Protein AF-A0A950WT03-F1 (afdb_monomer_lite)

Secondary structure (DSSP, 8-state):
-PPPP-HHHHHHHTT----HHHHHHHHHHHHSTT--HHHHHHHHHHHHS---

Foldseek 3Di:
DDDPPPQQVVCVVVVHDPDLLSVQLVVLCVVDPPDDPVSSCVSSCVVPNDDD

pLDDT: mean 91.24, std 11.13, range [41.12, 97.88]

Sequence (52 aa):
MEVPVDNDVLLRQHGLQVTAQRLAVLRAVSDRSHSTADDIDRAVRAEIGAIS

Radius of gyration: 11.47 Å; chains: 1; bounding box: 22×29×26 Å

Structure (mmCIF, N/CA/C/O backbone):
data_AF-A0A950WT03-F1
#
_entry.id   AF-A0A950WT03-F1
#
loop_
_atom_site.group_PDB
_atom_site.id
_atom_site.type_symbol
_atom_site.label_atom_id
_atom_site.label_alt_id
_atom_site.label_comp_id
_atom_site.label_asym_id
_atom_site.label_entity_id
_atom_site.label_seq_id
_atom_site.pdbx_PDB_ins_code
_atom_site.Cartn_x
_atom_site.Cartn_y
_atom_site.Cartn_z
_atom_site.occupancy
_atom_site.B_iso_or_equiv
_atom_site.auth_seq_id
_atom_site.auth_comp_id
_atom_site.auth_asym_id
_atom_site.auth_atom_id
_atom_site.pdbx_PDB_model_num
ATOM 1 N N . MET A 1 1 ? -4.960 -18.515 -15.109 1.00 41.12 1 MET A N 1
ATOM 2 C CA . MET A 1 1 ? -5.954 -17.462 -14.831 1.00 41.12 1 MET A CA 1
ATOM 3 C C . MET A 1 1 ? -5.592 -16.936 -13.461 1.00 41.12 1 MET A C 1
ATOM 5 O O . MET A 1 1 ? -5.767 -17.663 -12.494 1.00 41.12 1 MET A O 1
ATOM 9 N N . GLU A 1 2 ? -4.906 -15.799 -13.402 1.00 56.28 2 GLU A N 1
ATOM 10 C CA . GLU A 1 2 ? -4.459 -15.233 -12.129 1.00 56.28 2 GLU A CA 1
ATOM 11 C C . GLU A 1 2 ? -5.691 -14.687 -11.410 1.00 56.28 2 GLU A C 1
ATOM 13 O O . GLU A 1 2 ? -6.427 -13.869 -11.963 1.00 56.28 2 GLU A O 1
ATOM 18 N N . VAL A 1 3 ? -5.999 -15.254 -10.245 1.00 60.69 3 VAL A N 1
ATOM 19 C CA . VAL A 1 3 ? -7.130 -14.808 -9.433 1.00 60.69 3 VAL A CA 1
ATOM 20 C C . VAL A 1 3 ? -6.743 -13.443 -8.866 1.00 60.69 3 VAL A C 1
ATOM 22 O O . VAL A 1 3 ? -5.677 -13.356 -8.253 1.00 60.69 3 VAL A O 1
ATOM 25 N N . PRO A 1 4 ? -7.555 -12.386 -9.056 1.00 68.75 4 PRO A N 1
ATOM 26 C CA . PRO A 1 4 ? -7.294 -11.104 -8.421 1.00 68.75 4 PRO A CA 1
ATOM 27 C C . PRO A 1 4 ? -7.199 -11.321 -6.911 1.00 68.75 4 PRO A C 1
ATOM 29 O O . PRO A 1 4 ? -8.133 -11.834 -6.298 1.00 68.75 4 PRO A O 1
ATOM 32 N N . VAL A 1 5 ? -6.054 -10.994 -6.315 1.00 80.69 5 VAL A N 1
ATOM 33 C CA . VAL A 1 5 ? -5.891 -11.095 -4.865 1.00 80.69 5 VAL A CA 1
ATOM 34 C C . VAL A 1 5 ? -6.689 -9.966 -4.224 1.00 80.69 5 VAL A C 1
ATOM 36 O O . VAL A 1 5 ? -6.384 -8.787 -4.423 1.00 80.69 5 VAL A O 1
ATOM 39 N N . ASP A 1 6 ? -7.690 -10.324 -3.421 1.00 91.00 6 ASP A N 1
ATOM 40 C CA . ASP A 1 6 ? -8.423 -9.378 -2.580 1.00 91.00 6 ASP A CA 1
ATOM 41 C C . ASP A 1 6 ? -7.517 -8.912 -1.430 1.00 91.00 6 ASP A C 1
ATOM 43 O O . ASP A 1 6 ? -7.499 -9.454 -0.321 1.00 91.00 6 ASP A O 1
ATOM 47 N N . ASN A 1 7 ? -6.693 -7.907 -1.731 1.00 93.69 7 ASN A N 1
ATOM 48 C CA . ASN A 1 7 ? -5.661 -7.388 -0.837 1.00 93.69 7 ASN A CA 1
ATOM 49 C C . ASN A 1 7 ? -6.224 -6.885 0.504 1.00 93.69 7 ASN A C 1
ATOM 51 O O . ASN A 1 7 ? -5.549 -6.976 1.527 1.00 93.69 7 ASN A O 1
ATOM 55 N N . ASP A 1 8 ? -7.461 -6.382 0.541 1.00 95.44 8 ASP A N 1
ATOM 56 C CA . ASP A 1 8 ? -8.113 -5.972 1.787 1.00 95.44 8 ASP A CA 1
ATOM 57 C C . ASP A 1 8 ? -8.461 -7.173 2.678 1.00 95.44 8 ASP A C 1
ATOM 59 O O . ASP A 1 8 ? -8.275 -7.109 3.896 1.00 95.44 8 ASP A O 1
ATOM 63 N N . VAL A 1 9 ? -8.917 -8.280 2.086 1.00 95.56 9 VAL A N 1
ATOM 64 C CA . VAL A 1 9 ? -9.197 -9.532 2.797 1.00 95.56 9 VAL A CA 1
ATOM 65 C C . VAL A 1 9 ? -7.907 -10.118 3.355 1.00 95.56 9 VAL A C 1
ATOM 67 O O . VAL A 1 9 ? -7.862 -10.448 4.540 1.00 95.56 9 VAL A O 1
ATOM 70 N N . LEU A 1 10 ? -6.847 -10.177 2.546 1.00 95.12 10 LEU A N 1
ATOM 71 C CA . LEU A 1 10 ? -5.551 -10.709 2.966 1.00 95.12 10 LEU A CA 1
ATOM 72 C C . LEU A 1 10 ? -4.975 -9.919 4.152 1.00 95.12 10 LEU A C 1
ATOM 74 O O . LEU A 1 10 ? -4.568 -10.500 5.158 1.00 95.12 10 LEU A O 1
ATOM 78 N N . LEU A 1 11 ? -5.018 -8.585 4.088 1.00 96.88 11 LEU A N 1
ATOM 79 C CA . LEU A 1 11 ? -4.587 -7.730 5.198 1.00 96.88 11 LEU A CA 1
ATOM 80 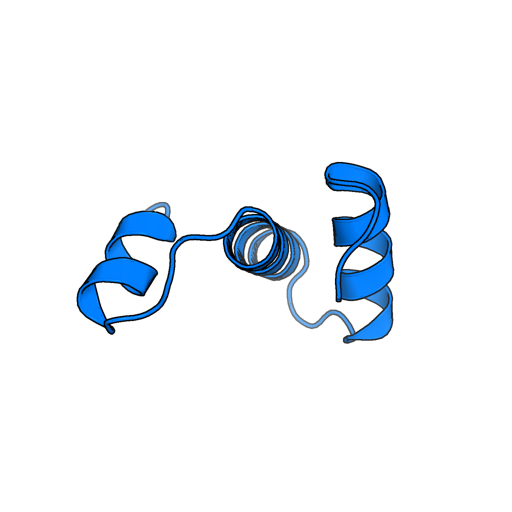C C . LEU A 1 11 ? -5.383 -8.022 6.481 1.00 96.88 11 LEU A C 1
ATOM 82 O O . LEU A 1 11 ? -4.778 -8.219 7.536 1.00 96.88 11 LEU A O 1
ATOM 86 N N . ARG A 1 12 ? -6.720 -8.114 6.401 1.00 97.31 12 ARG A N 1
ATOM 87 C CA . ARG A 1 12 ? -7.570 -8.426 7.568 1.00 97.31 12 ARG A CA 1
ATOM 88 C C . ARG A 1 12 ? -7.292 -9.812 8.141 1.00 97.31 12 ARG A C 1
ATOM 90 O O . ARG A 1 12 ? -7.214 -9.948 9.359 1.00 97.31 12 ARG A O 1
ATOM 97 N N . GLN A 1 13 ? -7.124 -10.821 7.287 1.00 97.19 13 GLN A N 1
ATOM 98 C CA . GLN A 1 13 ? -6.812 -12.195 7.699 1.00 97.19 13 GLN A CA 1
ATOM 99 C C . GLN A 1 13 ? -5.502 -12.274 8.490 1.00 97.19 13 GLN A C 1
ATOM 101 O O . GLN A 1 13 ? -5.393 -13.066 9.422 1.00 97.19 13 GLN A O 1
ATOM 106 N N . HIS A 1 14 ? -4.538 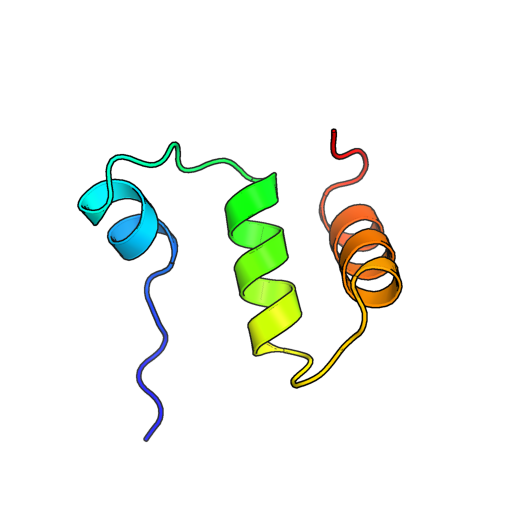-11.412 8.167 1.00 96.94 14 HIS A N 1
ATOM 107 C CA . HIS A 1 14 ? -3.266 -11.309 8.879 1.00 96.94 14 HIS A CA 1
ATOM 108 C C . HIS A 1 14 ? -3.270 -10.281 10.025 1.00 96.94 14 HIS A C 1
ATOM 110 O O . HIS A 1 14 ? -2.212 -9.966 10.566 1.00 96.94 14 HIS A O 1
ATOM 116 N N . GLY A 1 15 ? -4.435 -9.750 10.418 1.00 97.56 15 GLY A N 1
ATOM 117 C CA . GLY A 1 15 ? -4.557 -8.786 11.518 1.00 97.56 15 GLY A CA 1
ATOM 118 C C . GLY A 1 15 ? -3.942 -7.412 11.222 1.00 97.56 15 GLY A C 1
ATOM 119 O O . GLY A 1 15 ? -3.685 -6.634 12.142 1.00 97.56 15 GLY A O 1
ATOM 120 N N . LEU A 1 16 ? -3.692 -7.101 9.948 1.00 97.88 16 LEU A N 1
ATOM 121 C CA . LEU A 1 16 ? -3.123 -5.834 9.508 1.00 97.88 16 LEU A CA 1
ATOM 122 C C . LEU A 1 16 ? -4.227 -4.814 9.217 1.00 97.88 16 LEU A C 1
ATOM 124 O O . LEU A 1 16 ? -5.288 -5.126 8.678 1.00 97.88 16 LEU A O 1
ATOM 128 N N . GLN A 1 17 ? -3.948 -3.551 9.539 1.00 97.25 17 GLN A N 1
ATOM 129 C CA . GLN A 1 17 ? -4.865 -2.447 9.258 1.00 97.25 17 GLN A CA 1
ATOM 130 C C . GLN A 1 17 ? -4.988 -2.218 7.748 1.00 97.25 17 GLN A C 1
ATOM 132 O O . GLN A 1 17 ? -3.982 -1.982 7.071 1.00 97.25 17 GLN A O 1
ATOM 137 N N . VAL A 1 18 ? -6.219 -2.213 7.236 1.00 97.31 18 VAL A N 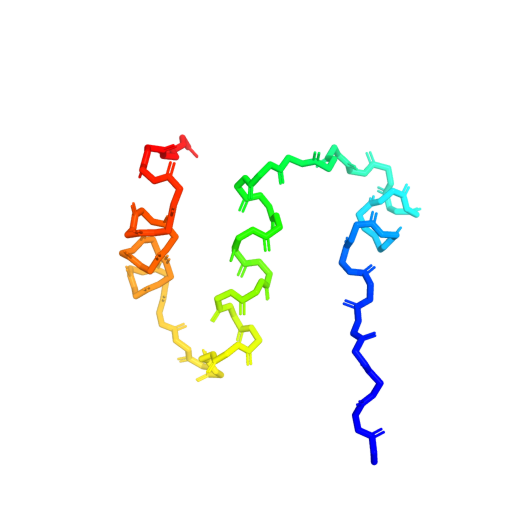1
ATOM 138 C CA . VAL A 1 18 ? -6.527 -1.932 5.827 1.00 97.31 18 VAL A CA 1
ATOM 139 C C . VAL A 1 18 ? -6.494 -0.424 5.592 1.00 97.31 18 VAL A C 1
ATOM 141 O O . VAL A 1 18 ? -7.505 0.263 5.707 1.00 97.31 18 VAL A O 1
ATOM 144 N N . THR A 1 19 ? -5.308 0.107 5.308 1.00 96.44 19 THR A N 1
ATOM 145 C CA . THR A 1 19 ? -5.110 1.531 5.010 1.00 96.44 19 THR A CA 1
ATOM 146 C C . THR A 1 19 ? -5.013 1.772 3.507 1.00 96.44 19 THR A C 1
ATOM 148 O O . THR A 1 19 ? -4.601 0.887 2.755 1.00 96.44 19 THR A O 1
ATOM 151 N N . ALA A 1 20 ? -5.325 2.999 3.072 1.00 95.12 20 ALA A N 1
ATOM 152 C CA . ALA A 1 20 ? -5.163 3.415 1.678 1.00 95.12 20 ALA A CA 1
ATOM 153 C C . ALA A 1 20 ? -3.723 3.194 1.176 1.00 95.12 20 ALA A C 1
ATOM 155 O O . ALA A 1 20 ? -3.534 2.633 0.103 1.00 95.12 20 ALA A O 1
ATOM 156 N N . GLN A 1 21 ? -2.713 3.521 1.995 1.00 96.31 21 GLN A N 1
ATOM 157 C CA . GLN A 1 21 ? -1.298 3.290 1.678 1.00 96.31 21 GLN A CA 1
ATOM 158 C C . GLN A 1 21 ? -0.979 1.812 1.429 1.00 96.31 21 GLN A C 1
ATOM 160 O O . GLN A 1 21 ? -0.349 1.494 0.427 1.00 96.31 21 GLN A O 1
ATOM 165 N N . ARG A 1 22 ? -1.419 0.889 2.297 1.00 96.25 22 ARG A N 1
ATOM 166 C CA . ARG A 1 22 ? -1.129 -0.545 2.108 1.00 96.25 22 ARG A CA 1
ATOM 167 C C . ARG A 1 22 ? -1.802 -1.103 0.858 1.00 96.25 22 ARG A C 1
ATOM 169 O O . ARG A 1 22 ? -1.188 -1.884 0.141 1.00 96.25 22 ARG A O 1
ATOM 176 N N . LEU A 1 23 ? -3.037 -0.684 0.587 1.00 96.25 23 LEU A N 1
ATOM 177 C CA . LEU A 1 23 ? -3.751 -1.100 -0.618 1.00 96.25 23 LEU A CA 1
ATOM 178 C C . LEU A 1 23 ? -3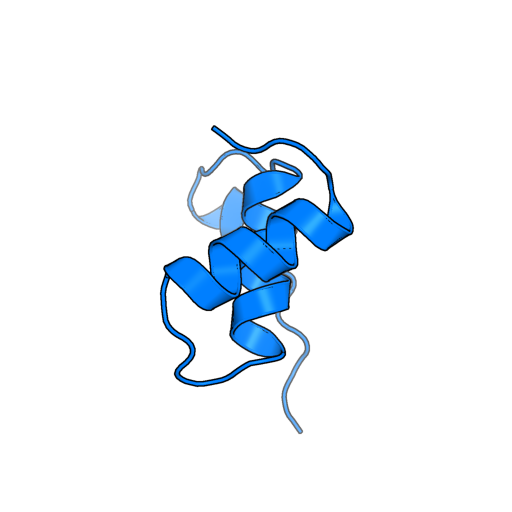.087 -0.559 -1.889 1.00 96.25 23 LEU A C 1
ATOM 180 O O . LEU A 1 23 ? -2.907 -1.321 -2.834 1.00 96.25 23 LEU A O 1
ATOM 184 N N . ALA A 1 24 ? -2.687 0.714 -1.901 1.00 95.81 24 ALA A N 1
ATOM 185 C CA . ALA A 1 24 ? -1.995 1.323 -3.035 1.00 95.81 24 ALA A CA 1
ATOM 186 C C . ALA A 1 24 ? -0.627 0.666 -3.290 1.00 95.81 24 ALA A C 1
ATOM 188 O O . ALA A 1 24 ? -0.298 0.347 -4.427 1.00 95.81 24 ALA A O 1
ATOM 189 N N . VAL A 1 25 ? 0.142 0.360 -2.236 1.00 95.31 25 VAL A N 1
ATOM 190 C CA . VAL A 1 25 ? 1.415 -0.376 -2.361 1.00 95.31 25 VAL A CA 1
ATOM 191 C C . VAL A 1 25 ? 1.204 -1.760 -2.982 1.00 95.31 25 VAL A C 1
ATOM 193 O O . VAL A 1 25 ? 1.914 -2.121 -3.917 1.00 95.31 25 VAL A O 1
ATOM 196 N N . LEU A 1 26 ? 0.225 -2.535 -2.500 1.00 94.88 26 LEU A N 1
ATOM 197 C CA . LEU A 1 26 ? -0.044 -3.879 -3.028 1.00 94.88 26 LEU A CA 1
ATOM 198 C C . LEU A 1 26 ? -0.506 -3.846 -4.495 1.00 94.88 26 LEU A C 1
ATOM 200 O O . LEU A 1 26 ? -0.091 -4.700 -5.281 1.00 94.88 26 LEU A O 1
ATOM 204 N N . ARG A 1 27 ? -1.296 -2.838 -4.889 1.00 93.06 27 ARG A N 1
ATOM 205 C CA . ARG A 1 27 ? -1.646 -2.586 -6.299 1.00 93.06 27 ARG A CA 1
ATOM 206 C C . ARG A 1 27 ? -0.405 -2.253 -7.131 1.00 93.06 27 ARG A C 1
ATOM 208 O O . ARG A 1 27 ? -0.148 -2.928 -8.119 1.00 93.06 27 ARG A O 1
ATOM 215 N N . ALA A 1 28 ? 0.415 -1.300 -6.685 1.00 94.56 28 ALA A N 1
ATOM 216 C CA . ALA A 1 28 ? 1.610 -0.864 -7.408 1.00 94.56 28 ALA A CA 1
ATOM 217 C C . ALA A 1 28 ? 2.635 -1.993 -7.626 1.00 94.56 28 ALA A C 1
ATOM 219 O O . ALA A 1 28 ? 3.241 -2.073 -8.693 1.00 94.56 28 ALA A O 1
ATOM 220 N N . VAL A 1 29 ? 2.817 -2.880 -6.641 1.00 94.31 29 VAL A N 1
ATOM 221 C CA . VAL A 1 29 ? 3.695 -4.058 -6.765 1.00 94.31 29 VAL A CA 1
ATOM 222 C C . VAL A 1 29 ? 3.124 -5.080 -7.750 1.00 94.31 29 VAL A C 1
ATOM 224 O O . VAL A 1 29 ? 3.881 -5.649 -8.535 1.00 94.31 29 VAL A O 1
ATOM 227 N N . SER A 1 30 ? 1.803 -5.283 -7.735 1.00 91.88 30 SER A N 1
ATOM 228 C CA . SER A 1 30 ? 1.126 -6.189 -8.672 1.00 91.88 30 SER A CA 1
ATOM 229 C C . SER A 1 30 ? 1.252 -5.689 -10.116 1.00 91.88 30 SER A C 1
ATOM 231 O O . SER A 1 30 ? 1.581 -6.461 -11.012 1.00 91.88 30 SER A O 1
ATOM 233 N N . ASP A 1 31 ? 1.086 -4.381 -10.330 1.00 91.75 31 ASP A N 1
ATOM 234 C CA . ASP A 1 31 ? 1.176 -3.757 -11.655 1.00 91.75 31 ASP A CA 1
ATOM 235 C C . ASP A 1 31 ? 2.617 -3.675 -12.188 1.00 91.75 31 ASP A C 1
ATOM 237 O O . ASP A 1 31 ? 2.834 -3.567 -13.397 1.00 91.75 31 ASP A O 1
ATOM 241 N N . ARG A 1 32 ? 3.621 -3.688 -11.300 1.00 90.75 32 ARG A N 1
ATOM 242 C CA . ARG A 1 32 ? 5.030 -3.485 -11.660 1.00 90.75 32 ARG A CA 1
ATOM 243 C C . ARG A 1 32 ? 5.948 -4.501 -10.987 1.00 90.75 32 ARG A C 1
ATOM 245 O O . ARG A 1 32 ? 6.704 -4.184 -10.063 1.00 90.75 32 ARG A O 1
ATOM 252 N N . SER A 1 33 ? 5.920 -5.723 -11.508 1.00 84.38 33 SER A N 1
ATOM 253 C CA . SER A 1 33 ? 6.804 -6.809 -11.069 1.00 84.38 33 SER A CA 1
ATOM 254 C C . SER A 1 33 ? 8.278 -6.373 -11.026 1.00 84.38 33 SER A C 1
ATOM 256 O O . SER A 1 33 ? 8.775 -5.750 -11.960 1.00 84.38 33 SER A O 1
ATOM 258 N N . HIS A 1 34 ? 8.976 -6.720 -9.939 1.00 90.88 34 HIS A N 1
ATOM 259 C CA . HIS A 1 34 ? 10.402 -6.426 -9.702 1.00 90.88 34 HIS A CA 1
ATOM 260 C C . HIS A 1 34 ? 10.803 -4.938 -9.652 1.00 90.88 34 HIS A C 1
ATOM 262 O O . HIS A 1 34 ? 11.975 -4.614 -9.840 1.00 90.88 34 HIS A O 1
ATOM 268 N N . SER A 1 35 ? 9.864 -4.033 -9.368 1.00 94.44 35 SER A N 1
ATOM 269 C CA . SER A 1 35 ? 10.183 -2.612 -9.171 1.00 94.44 35 SER A CA 1
ATOM 270 C C . SER A 1 35 ? 10.987 -2.347 -7.902 1.0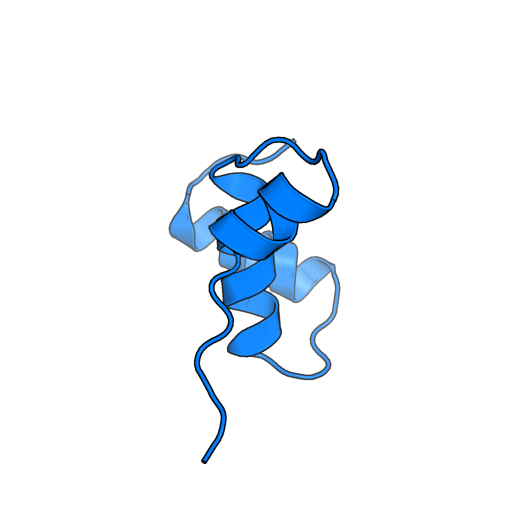0 94.44 35 SER A C 1
ATOM 272 O O . SER A 1 35 ? 10.934 -3.112 -6.935 1.00 94.44 35 SER A O 1
ATOM 274 N N . THR A 1 36 ? 11.709 -1.227 -7.892 1.00 97.06 36 THR A N 1
ATOM 275 C CA . THR A 1 36 ? 12.415 -0.761 -6.695 1.00 97.06 36 THR A CA 1
ATOM 276 C C . THR A 1 36 ? 11.451 -0.124 -5.692 1.00 97.06 36 THR A C 1
ATOM 278 O O . THR A 1 36 ? 10.336 0.268 -6.040 1.00 97.06 36 THR A O 1
ATOM 281 N N . ALA A 1 37 ? 11.883 0.017 -4.437 1.00 95.44 37 ALA A N 1
ATOM 282 C CA . ALA A 1 37 ? 11.101 0.722 -3.422 1.00 95.44 37 ALA A CA 1
ATOM 283 C C . ALA A 1 37 ? 10.815 2.183 -3.822 1.00 95.44 37 ALA A C 1
ATOM 285 O O . ALA A 1 37 ? 9.692 2.644 -3.637 1.00 95.44 37 ALA A O 1
ATOM 286 N N . ASP A 1 38 ? 11.782 2.872 -4.436 1.00 96.50 38 ASP A N 1
ATOM 287 C CA . ASP A 1 38 ? 11.628 4.247 -4.931 1.00 96.50 38 ASP A CA 1
ATOM 288 C C . ASP A 1 38 ? 10.581 4.340 -6.050 1.00 96.50 38 ASP A C 1
ATOM 290 O O . ASP A 1 38 ? 9.765 5.265 -6.077 1.00 96.50 38 ASP A O 1
ATOM 294 N N . ASP A 1 39 ? 10.552 3.358 -6.955 1.00 96.44 39 ASP A N 1
ATOM 295 C CA . ASP A 1 39 ? 9.542 3.301 -8.015 1.00 96.44 39 ASP A CA 1
ATOM 296 C C . ASP A 1 39 ? 8.132 3.115 -7.443 1.00 96.44 39 ASP A C 1
ATOM 298 O O . ASP A 1 39 ? 7.173 3.706 -7.955 1.00 96.44 39 ASP A O 1
ATOM 302 N N . ILE A 1 40 ? 8.006 2.314 -6.379 1.00 96.69 40 ILE A N 1
ATOM 303 C CA . ILE A 1 40 ? 6.744 2.102 -5.665 1.00 96.69 40 ILE A CA 1
ATOM 304 C C . ILE A 1 40 ? 6.339 3.358 -4.887 1.00 96.69 40 ILE A C 1
ATOM 306 O O . ILE A 1 40 ? 5.190 3.774 -5.008 1.00 96.69 40 ILE A O 1
ATOM 310 N N . ASP A 1 41 ? 7.251 4.006 -4.155 1.00 96.38 41 ASP A N 1
ATOM 311 C CA . ASP A 1 41 ? 6.968 5.263 -3.442 1.00 96.38 41 ASP A CA 1
ATOM 312 C C . ASP A 1 41 ? 6.462 6.332 -4.418 1.00 96.38 41 ASP A C 1
ATOM 314 O O . ASP A 1 41 ? 5.389 6.904 -4.216 1.00 96.38 41 ASP A O 1
ATOM 318 N N . ARG A 1 42 ? 7.150 6.516 -5.552 1.00 96.06 42 ARG A N 1
ATOM 319 C CA . ARG A 1 42 ? 6.720 7.451 -6.596 1.00 96.06 42 ARG A CA 1
ATOM 320 C C . ARG A 1 42 ? 5.345 7.096 -7.168 1.00 96.06 42 ARG A C 1
ATOM 322 O O . ARG A 1 42 ? 4.545 7.998 -7.416 1.00 96.06 42 ARG A O 1
ATOM 329 N N . ALA A 1 43 ? 5.069 5.815 -7.414 1.00 96.12 43 ALA A N 1
ATOM 330 C CA . ALA A 1 43 ? 3.781 5.373 -7.948 1.00 96.12 43 ALA A CA 1
ATOM 331 C C . ALA A 1 43 ? 2.637 5.630 -6.959 1.00 96.12 43 ALA A C 1
ATOM 333 O O . ALA A 1 43 ? 1.631 6.233 -7.323 1.00 96.12 43 ALA A O 1
ATOM 334 N N . VAL A 1 44 ? 2.823 5.237 -5.701 1.00 96.56 44 VAL A N 1
ATOM 335 C CA . VAL A 1 44 ? 1.815 5.391 -4.651 1.00 96.56 44 VAL A CA 1
ATOM 336 C C . VAL A 1 44 ? 1.576 6.867 -4.339 1.00 96.56 44 VAL A C 1
ATOM 338 O O . VAL A 1 44 ? 0.428 7.280 -4.187 1.00 96.56 44 VAL A O 1
ATOM 341 N N . ARG A 1 45 ? 2.625 7.701 -4.317 1.00 96.31 45 ARG A N 1
ATOM 342 C CA . ARG A 1 45 ? 2.462 9.152 -4.144 1.00 96.31 45 ARG A CA 1
ATOM 343 C C . ARG A 1 45 ? 1.686 9.800 -5.283 1.00 96.31 45 ARG A C 1
ATOM 345 O O . ARG A 1 45 ? 0.900 10.713 -5.042 1.00 96.31 45 ARG A O 1
ATOM 352 N N . ALA A 1 46 ? 1.881 9.327 -6.512 1.00 95.88 46 ALA A N 1
ATOM 353 C CA . ALA A 1 46 ? 1.109 9.799 -7.657 1.00 95.88 46 ALA A CA 1
ATOM 354 C C . ALA A 1 46 ? -0.376 9.394 -7.578 1.00 95.88 46 ALA A C 1
ATOM 356 O O . ALA A 1 46 ? -1.216 10.099 -8.130 1.00 95.88 46 ALA A O 1
ATOM 357 N N . GLU A 1 47 ? -0.702 8.292 -6.894 1.00 95.50 47 GLU A N 1
ATOM 358 C CA . GLU A 1 47 ? -2.074 7.794 -6.734 1.00 95.50 47 GLU A CA 1
ATOM 359 C C . GLU A 1 47 ? -2.816 8.462 -5.566 1.00 95.50 47 GLU A C 1
ATOM 361 O O . GLU A 1 47 ? -3.916 8.980 -5.749 1.00 95.50 47 GLU A O 1
ATOM 366 N N . ILE A 1 48 ? -2.229 8.454 -4.363 1.00 95.94 48 ILE A N 1
ATOM 367 C CA . ILE A 1 48 ? -2.920 8.852 -3.120 1.00 95.94 48 ILE A CA 1
ATOM 368 C C . ILE A 1 48 ? -2.297 10.068 -2.419 1.00 95.94 48 ILE A C 1
ATOM 370 O O . ILE A 1 48 ? -2.754 10.470 -1.348 1.00 95.94 48 ILE A O 1
ATOM 374 N N . GLY A 1 49 ? -1.270 10.681 -3.011 1.00 93.69 49 GLY A N 1
ATOM 375 C CA . GLY A 1 49 ? -0.622 11.880 -2.487 1.00 93.69 49 G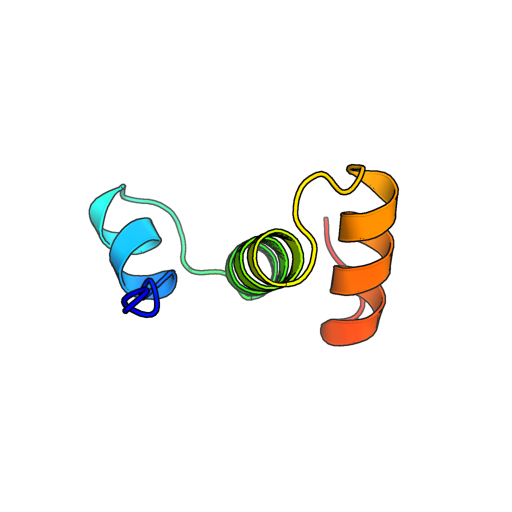LY A CA 1
ATOM 376 C C . GLY A 1 49 ? 0.477 11.572 -1.470 1.00 93.69 49 GLY A C 1
ATOM 377 O O . GLY A 1 49 ? 1.551 11.096 -1.824 1.00 93.69 49 GLY A O 1
ATOM 378 N N . ALA A 1 50 ? 0.265 11.912 -0.201 1.00 87.38 50 ALA A N 1
ATOM 379 C CA . ALA A 1 50 ? 1.286 11.742 0.831 1.00 87.38 50 ALA A CA 1
ATOM 380 C C . ALA A 1 50 ? 1.160 10.384 1.535 1.00 87.38 50 ALA A C 1
ATOM 382 O O . ALA A 1 50 ? 0.070 9.973 1.926 1.00 87.38 50 ALA A O 1
ATOM 383 N N . ILE A 1 51 ? 2.301 9.728 1.746 1.00 85.50 51 ILE A N 1
ATOM 384 C CA . ILE A 1 51 ? 2.439 8.498 2.532 1.00 85.50 51 ILE A CA 1
ATOM 385 C C . ILE A 1 51 ? 3.575 8.654 3.551 1.00 85.50 51 ILE A C 1
ATOM 387 O O . ILE A 1 51 ? 4.538 9.382 3.275 1.00 85.50 51 ILE A O 1
ATOM 391 N N . SER A 1 52 ? 3.420 8.014 4.717 1.00 78.06 52 SER A N 1
ATOM 392 C CA . SER A 1 52 ? 4.352 8.064 5.857 1.00 78.06 52 SER A CA 1
ATOM 393 C C . SER A 1 52 ? 5.227 6.825 5.955 1.00 78.06 52 SER A C 1
ATOM 395 O O . SER A 1 52 ? 4.804 5.755 5.457 1.00 78.06 52 SER A O 1
#